Protein AF-A0A655ZHB3-F1 (afdb_monomer)

Sequence (67 aa):
MPFSEDTPQRLIAAVLPNLLVKGGDYKPEDIAGGKEVIAAGGEVKVLNFEEGCSTTEIIEAIKGGRG

Radius of gyration: 16.6 Å; Cα contacts (8 Å, |Δi|>4): 75; chains: 1; bounding box: 46×16×37 Å

Structure (mmCIF, N/CA/C/O backbone):
data_AF-A0A655ZHB3-F1
#
_entry.id   AF-A0A655ZHB3-F1
#
loop_
_atom_site.group_PDB
_atom_site.id
_atom_site.type_symbol
_atom_site.label_atom_id
_atom_site.label_alt_id
_atom_site.label_comp_id
_atom_site.label_asym_id
_atom_site.label_entity_id
_atom_site.label_seq_id
_atom_site.pdbx_PDB_ins_code
_atom_site.Cartn_x
_atom_site.Cartn_y
_atom_s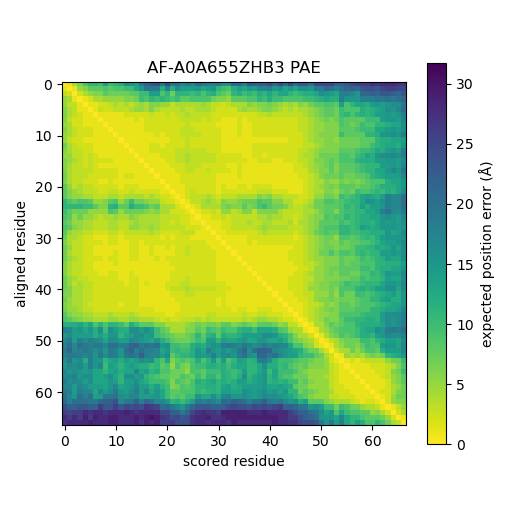ite.Cartn_z
_atom_site.occupancy
_atom_site.B_iso_or_equiv
_atom_site.auth_seq_id
_atom_site.auth_comp_id
_atom_site.auth_asym_id
_atom_site.auth_atom_id
_atom_site.pdbx_PDB_model_num
ATOM 1 N N . MET A 1 1 ? -15.195 -10.319 -12.477 1.00 63.81 1 MET A N 1
ATOM 2 C CA . MET A 1 1 ? -15.457 -8.952 -11.982 1.00 63.81 1 MET A CA 1
ATOM 3 C C . MET A 1 1 ? -14.530 -8.009 -12.728 1.00 63.81 1 MET A C 1
ATOM 5 O O . MET A 1 1 ? -13.326 -8.192 -12.602 1.00 63.81 1 MET A O 1
ATOM 9 N N . PRO A 1 2 ? -15.040 -7.091 -13.557 1.00 70.62 2 PRO A N 1
ATOM 10 C CA . PRO A 1 2 ? -14.202 -6.059 -14.158 1.00 70.62 2 PRO A CA 1
ATOM 11 C C . PRO A 1 2 ? -13.728 -5.058 -13.088 1.00 70.62 2 PRO A C 1
ATOM 13 O O . PRO A 1 2 ? -14.483 -4.720 -12.179 1.00 70.62 2 PRO A O 1
ATOM 16 N N . PHE A 1 3 ? -12.480 -4.596 -13.200 1.00 78.38 3 PHE A N 1
ATOM 17 C CA . PHE A 1 3 ? -11.902 -3.522 -12.381 1.00 78.38 3 PHE A CA 1
ATOM 18 C C . PHE A 1 3 ? -12.230 -2.168 -13.022 1.00 78.38 3 PHE A C 1
ATOM 20 O O . PHE A 1 3 ? -11.360 -1.498 -13.562 1.00 78.38 3 PHE A O 1
ATOM 27 N N . SER A 1 4 ? -13.516 -1.821 -13.068 1.00 86.31 4 SER A N 1
ATOM 28 C CA . SER A 1 4 ? -14.010 -0.607 -13.736 1.00 86.31 4 SER A CA 1
ATOM 29 C C . SER A 1 4 ? -13.869 0.669 -12.900 1.00 86.31 4 SER A C 1
ATOM 31 O O . SER A 1 4 ? -14.245 1.740 -13.358 1.00 86.31 4 SER A O 1
ATOM 33 N N . GLU A 1 5 ? -13.407 0.540 -11.660 1.00 90.88 5 GLU A N 1
ATOM 34 C CA . GLU A 1 5 ? -13.225 1.637 -10.711 1.00 90.88 5 GLU A CA 1
ATOM 35 C C . GLU A 1 5 ? -11.781 2.142 -10.769 1.00 90.88 5 GLU A C 1
ATOM 37 O O . GLU A 1 5 ? -10.865 1.363 -11.034 1.00 90.88 5 GLU A O 1
ATOM 42 N N . ASP A 1 6 ? -11.569 3.420 -10.449 1.00 91.62 6 ASP A N 1
ATOM 43 C CA . ASP A 1 6 ? -10.238 4.047 -10.481 1.00 91.62 6 ASP A CA 1
ATOM 44 C C . ASP A 1 6 ? -9.258 3.423 -9.478 1.00 91.62 6 ASP A C 1
ATOM 46 O O . ASP A 1 6 ? -8.040 3.487 -9.651 1.00 91.62 6 ASP A O 1
ATOM 50 N N . THR A 1 7 ? -9.780 2.813 -8.408 1.00 92.81 7 THR A N 1
ATOM 51 C CA . THR A 1 7 ? -8.974 2.169 -7.372 1.00 92.81 7 THR A CA 1
ATOM 52 C C . THR A 1 7 ? -9.564 0.818 -6.963 1.00 92.81 7 THR A C 1
ATOM 54 O O . THR A 1 7 ? -10.777 0.608 -7.032 1.00 92.81 7 THR A O 1
ATOM 57 N N . PRO A 1 8 ? -8.734 -0.112 -6.456 1.00 94.12 8 PRO A N 1
ATOM 58 C CA . PRO A 1 8 ? -9.212 -1.392 -5.938 1.00 94.12 8 PRO A CA 1
ATOM 59 C C . PRO A 1 8 ? -9.863 -1.282 -4.547 1.00 94.12 8 PRO A C 1
ATOM 61 O O . PRO A 1 8 ? -10.182 -2.314 -3.956 1.00 94.12 8 PRO A O 1
ATOM 64 N N . GLN A 1 9 ? -10.055 -0.072 -4.005 1.00 95.31 9 GLN A N 1
ATOM 65 C CA . GLN A 1 9 ? -10.484 0.157 -2.622 1.00 95.31 9 GLN A CA 1
ATOM 66 C C . GLN A 1 9 ? -11.747 -0.624 -2.257 1.00 95.31 9 GLN A C 1
ATOM 68 O O . GLN A 1 9 ? -11.765 -1.279 -1.220 1.00 95.31 9 GLN A O 1
ATOM 73 N N . ARG A 1 10 ? -12.772 -0.633 -3.122 1.00 95.19 10 ARG A N 1
ATOM 74 C CA . ARG A 1 10 ? -14.016 -1.375 -2.861 1.00 95.19 10 ARG A CA 1
ATOM 75 C C . ARG A 1 10 ? -13.768 -2.873 -2.693 1.00 95.19 10 ARG A C 1
ATOM 77 O O . ARG A 1 10 ? -14.347 -3.496 -1.809 1.00 95.19 10 ARG A O 1
ATOM 84 N N . LEU A 1 11 ? -12.919 -3.460 -3.536 1.00 94.88 11 LEU A N 1
ATOM 85 C CA . LEU A 1 11 ? -12.588 -4.883 -3.453 1.00 94.88 11 LEU A CA 1
ATOM 86 C C . LEU A 1 11 ? -11.764 -5.186 -2.201 1.00 94.88 11 LEU A C 1
ATOM 88 O O . LEU A 1 11 ? -12.043 -6.165 -1.517 1.00 94.88 11 LEU A O 1
ATOM 92 N N . ILE A 1 12 ? -10.795 -4.332 -1.869 1.00 96.25 12 ILE A N 1
ATOM 93 C CA . ILE A 1 12 ? -9.979 -4.482 -0.658 1.00 96.25 12 ILE A CA 1
ATOM 94 C C . ILE A 1 12 ? -10.852 -4.369 0.597 1.00 96.25 12 ILE A C 1
ATOM 96 O O . ILE A 1 12 ? -10.733 -5.205 1.485 1.00 96.25 12 ILE A O 1
ATOM 100 N N . ALA A 1 13 ? -11.780 -3.413 0.641 1.00 95.69 13 ALA A N 1
ATOM 101 C CA . ALA A 1 13 ? -12.726 -3.238 1.742 1.00 95.69 13 ALA A CA 1
ATOM 102 C C . ALA A 1 13 ? -13.752 -4.380 1.853 1.00 95.69 13 ALA A C 1
ATOM 104 O O . ALA A 1 13 ? -14.282 -4.621 2.932 1.00 95.69 13 ALA A O 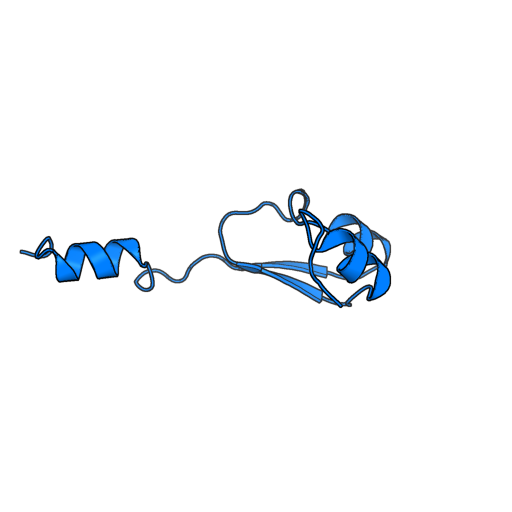1
ATOM 105 N N . ALA A 1 14 ? -14.041 -5.088 0.757 1.00 95.75 14 ALA A N 1
ATOM 106 C CA . ALA A 1 14 ? -14.904 -6.269 0.776 1.00 95.75 14 ALA A CA 1
ATOM 107 C C . ALA A 1 14 ? -14.165 -7.532 1.246 1.00 95.75 14 ALA A C 1
ATOM 109 O O . ALA A 1 14 ? -14.765 -8.389 1.889 1.00 95.75 14 ALA A O 1
ATOM 110 N N . VAL A 1 15 ? -12.878 -7.661 0.908 1.00 96.50 15 VAL A N 1
ATOM 111 C CA . VAL A 1 15 ? -12.050 -8.820 1.279 1.00 96.50 15 VAL A CA 1
ATOM 112 C C . VAL A 1 15 ? -11.454 -8.676 2.682 1.00 96.50 15 VAL A C 1
ATOM 114 O O . VAL A 1 15 ? -11.302 -9.683 3.363 1.00 96.50 15 VAL A O 1
ATOM 117 N N . LEU A 1 16 ? -11.123 -7.450 3.104 1.00 97.44 16 LEU A N 1
ATOM 118 C CA . LEU A 1 16 ? -10.447 -7.118 4.367 1.00 97.44 16 LEU A CA 1
ATOM 119 C C . LEU A 1 16 ? -9.246 -8.035 4.654 1.00 97.44 16 LEU A C 1
ATOM 121 O O . LEU A 1 16 ? -9.262 -8.807 5.615 1.00 97.44 16 LEU A O 1
ATOM 125 N N . PRO A 1 17 ? -8.195 -7.992 3.815 1.00 97.62 17 PRO A N 1
ATOM 126 C CA . PRO A 1 17 ? -7.027 -8.838 4.018 1.00 97.62 17 PRO A CA 1
ATOM 127 C C . PRO A 1 17 ? -6.319 -8.509 5.339 1.00 97.62 17 PRO A C 1
ATOM 129 O O . PRO A 1 17 ? -6.265 -7.356 5.756 1.00 97.62 17 PRO A O 1
ATOM 132 N N . ASN A 1 18 ? -5.686 -9.511 5.957 1.00 98.25 18 ASN A N 1
ATOM 133 C CA . ASN A 1 18 ? -4.867 -9.293 7.155 1.00 98.25 18 ASN A CA 1
ATOM 134 C C . ASN A 1 18 ? -3.569 -8.520 6.865 1.00 98.25 18 ASN A C 1
ATOM 136 O O . ASN A 1 18 ? -3.012 -7.905 7.769 1.00 98.25 18 ASN A O 1
ATOM 140 N N . LEU A 1 19 ? -3.081 -8.559 5.622 1.00 97.12 19 LEU A N 1
ATOM 141 C CA . LEU A 1 19 ? -1.893 -7.836 5.178 1.00 97.12 19 LEU A CA 1
ATOM 142 C C . LEU A 1 19 ? -2.112 -7.290 3.763 1.00 97.12 19 LEU A C 1
ATOM 144 O O . LEU A 1 19 ? -2.387 -8.051 2.835 1.00 97.12 19 LEU A O 1
ATOM 148 N N . LEU A 1 20 ? -1.934 -5.981 3.596 1.00 97.19 20 LEU A N 1
ATOM 149 C CA . LEU A 1 20 ? -1.936 -5.287 2.311 1.00 97.19 20 LEU A CA 1
ATOM 150 C C . LEU A 1 20 ? -0.533 -4.749 2.019 1.00 97.19 20 LEU A C 1
ATOM 152 O O . LEU A 1 20 ? 0.034 -4.013 2.822 1.00 97.19 20 LEU A O 1
ATOM 156 N N . VAL A 1 21 ? 0.030 -5.102 0.863 1.00 95.31 21 VAL A N 1
ATOM 157 C CA . VAL A 1 21 ? 1.393 -4.705 0.483 1.00 95.31 21 VAL A CA 1
ATOM 158 C C . VAL A 1 21 ? 1.374 -3.901 -0.809 1.00 95.31 21 VAL A C 1
ATOM 160 O O . VAL A 1 21 ? 0.739 -4.304 -1.785 1.00 95.31 21 VAL A O 1
ATOM 163 N N . LYS A 1 22 ? 2.110 -2.788 -0.838 1.00 92.56 22 LYS A N 1
ATOM 164 C CA . LYS A 1 22 ? 2.369 -2.017 -2.056 1.00 92.56 22 LYS A CA 1
ATOM 165 C C . LYS A 1 22 ? 3.867 -1.775 -2.216 1.00 92.56 22 LYS A C 1
ATOM 167 O O . LYS A 1 22 ? 4.544 -1.437 -1.256 1.00 92.56 22 LYS A O 1
ATOM 172 N N . GLY A 1 23 ? 4.381 -1.963 -3.427 1.00 88.62 23 GLY A N 1
ATOM 173 C CA . GLY A 1 23 ? 5.751 -1.582 -3.768 1.00 88.62 23 GLY A CA 1
ATOM 174 C C . GLY A 1 23 ? 5.854 -0.108 -4.163 1.00 88.62 23 GLY A C 1
ATOM 175 O O . GLY A 1 23 ? 4.931 0.428 -4.788 1.00 88.62 23 GLY A O 1
ATOM 176 N N . GLY A 1 24 ? 6.988 0.503 -3.837 1.00 83.56 24 GLY A N 1
ATOM 177 C CA . GLY A 1 24 ? 7.380 1.859 -4.211 1.00 83.56 24 GLY A CA 1
ATOM 178 C C . GLY A 1 24 ? 7.296 2.866 -3.075 1.00 83.56 24 GLY A C 1
ATOM 179 O O . GLY A 1 24 ? 7.236 2.486 -1.916 1.00 83.56 24 GLY A O 1
ATOM 180 N N . ASP A 1 25 ? 7.275 4.154 -3.403 1.00 81.12 25 ASP A N 1
ATOM 181 C CA . ASP A 1 25 ? 7.546 5.223 -2.426 1.00 81.12 25 ASP A CA 1
ATOM 182 C C . ASP A 1 25 ? 6.265 5.812 -1.803 1.00 81.12 25 ASP A C 1
ATOM 184 O O . ASP A 1 25 ? 6.187 6.994 -1.465 1.00 81.12 25 ASP A O 1
ATOM 188 N N . TYR A 1 26 ? 5.217 4.992 -1.694 1.00 84.06 26 TYR A N 1
ATOM 189 C CA . TYR A 1 26 ? 3.921 5.407 -1.157 1.00 84.06 26 TYR A CA 1
ATOM 190 C C . TYR A 1 26 ? 3.985 5.563 0.360 1.00 84.06 26 TYR A C 1
ATOM 192 O O . TYR A 1 26 ? 4.642 4.783 1.049 1.00 84.06 26 TYR A O 1
ATOM 200 N N . LYS A 1 27 ? 3.211 6.494 0.921 1.00 86.12 27 LYS A N 1
ATOM 201 C CA . LYS A 1 27 ? 2.892 6.417 2.348 1.00 86.12 27 LYS A CA 1
ATOM 202 C C . LYS A 1 27 ? 1.775 5.389 2.556 1.00 86.12 27 LYS A C 1
ATOM 204 O O . LYS A 1 27 ? 0.861 5.328 1.732 1.00 86.12 27 LYS A O 1
ATOM 209 N N . PRO A 1 28 ? 1.778 4.615 3.658 1.00 83.75 28 PRO A N 1
ATOM 210 C CA . PRO A 1 28 ? 0.710 3.652 3.946 1.00 83.75 28 PRO A CA 1
ATOM 211 C C . PRO A 1 28 ? -0.706 4.256 3.905 1.00 83.75 28 PRO A C 1
ATOM 213 O O . PRO A 1 28 ? -1.656 3.591 3.502 1.00 83.75 28 PRO A O 1
ATOM 216 N N . GLU A 1 29 ? -0.836 5.530 4.282 1.00 86.06 29 GLU A N 1
ATOM 217 C CA . GLU A 1 29 ? -2.081 6.311 4.285 1.00 86.06 29 GLU A CA 1
ATOM 218 C C . GLU A 1 29 ? -2.625 6.676 2.893 1.00 86.06 29 GLU A C 1
ATOM 220 O O . GLU A 1 29 ? -3.826 6.927 2.767 1.00 86.06 29 GLU A O 1
ATOM 225 N N . ASP A 1 30 ? -1.778 6.639 1.861 1.00 91.56 30 ASP A N 1
ATOM 226 C CA . ASP A 1 30 ? -2.137 6.926 0.467 1.00 91.56 30 ASP A CA 1
ATOM 227 C C . ASP A 1 30 ? -2.552 5.657 -0.305 1.00 91.56 30 ASP A C 1
ATOM 229 O O . ASP A 1 30 ? -2.957 5.719 -1.468 1.00 91.56 30 ASP A O 1
ATOM 233 N N . ILE A 1 31 ? -2.461 4.478 0.322 1.00 95.06 31 ILE A N 1
ATOM 234 C CA . ILE A 1 31 ? -2.826 3.206 -0.306 1.00 95.06 31 ILE A CA 1
ATOM 235 C C . ILE A 1 31 ? -4.347 3.039 -0.284 1.00 95.06 31 ILE A C 1
ATOM 237 O O . ILE A 1 31 ? -4.973 2.961 0.774 1.00 95.06 31 ILE A O 1
ATOM 241 N N . ALA A 1 32 ? -4.941 2.911 -1.471 1.00 96.06 32 ALA A N 1
ATOM 242 C CA . ALA A 1 32 ? -6.356 2.595 -1.641 1.00 96.06 32 ALA A CA 1
ATOM 243 C C . ALA A 1 32 ? -6.746 1.332 -0.846 1.00 96.06 32 ALA A C 1
ATOM 245 O O . ALA A 1 32 ? -6.177 0.262 -1.060 1.00 96.06 32 ALA A O 1
ATOM 246 N N . GLY A 1 33 ? -7.717 1.455 0.064 1.00 95.81 33 GLY A N 1
ATOM 247 C CA . GLY A 1 33 ? -8.151 0.362 0.945 1.00 95.81 33 GLY A CA 1
ATOM 248 C C . GLY A 1 33 ? -7.305 0.168 2.211 1.00 95.81 33 GLY A C 1
ATOM 249 O O . GLY A 1 33 ? -7.636 -0.677 3.041 1.00 95.81 33 GLY A O 1
ATOM 250 N N . GLY A 1 34 ? -6.212 0.921 2.385 1.00 96.69 34 GLY A N 1
ATOM 251 C CA . GLY A 1 34 ? -5.316 0.782 3.535 1.00 96.69 34 GLY A CA 1
ATOM 252 C C . GLY A 1 34 ? -5.969 1.180 4.859 1.00 96.69 34 GLY A C 1
ATOM 253 O O . GLY A 1 34 ? -5.758 0.518 5.874 1.00 96.69 34 GLY A O 1
ATOM 254 N N . LYS A 1 35 ? -6.819 2.214 4.853 1.00 96.56 35 LYS A N 1
A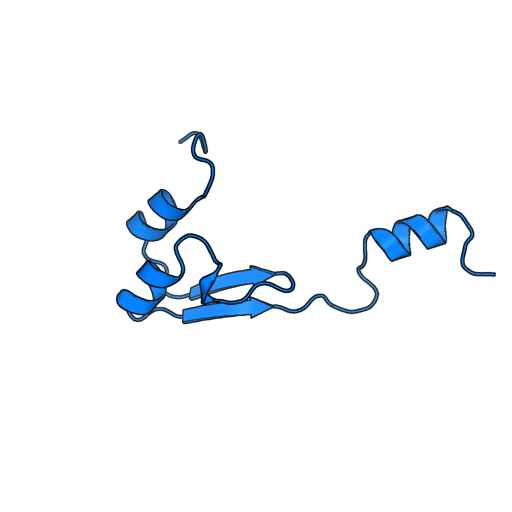TOM 255 C CA . LYS A 1 35 ? -7.543 2.661 6.055 1.00 96.56 35 LYS A CA 1
ATOM 256 C C . LYS A 1 35 ? -8.501 1.588 6.562 1.00 96.56 35 LYS A C 1
ATOM 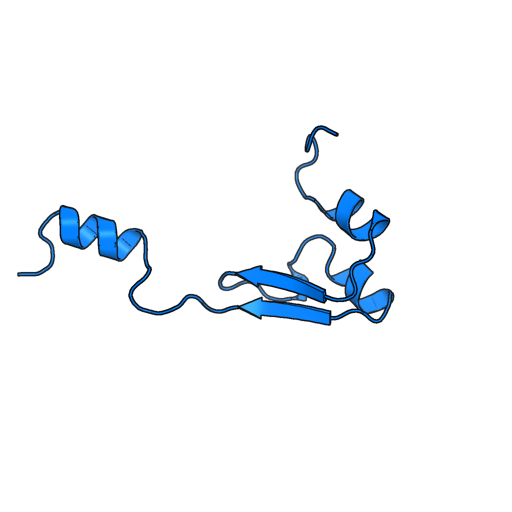258 O O . LYS A 1 35 ? -8.568 1.349 7.762 1.00 96.56 35 LYS A O 1
ATOM 263 N N . GLU A 1 36 ? -9.209 0.929 5.654 1.00 97.06 36 GLU A N 1
ATOM 264 C CA . GLU A 1 36 ? -10.148 -0.147 5.952 1.00 97.06 36 GLU A CA 1
ATOM 265 C C . GLU A 1 36 ? -9.430 -1.369 6.529 1.00 97.06 36 GLU A C 1
ATOM 267 O O . GLU A 1 36 ? -9.885 -1.925 7.526 1.00 97.06 36 GLU A O 1
ATOM 272 N N . VAL A 1 37 ? -8.275 -1.738 5.964 1.00 97.50 37 VAL A N 1
ATOM 273 C CA . VAL A 1 37 ? -7.440 -2.834 6.483 1.00 97.50 37 VAL A CA 1
ATOM 274 C C . VAL A 1 37 ? -6.948 -2.535 7.899 1.00 97.50 37 VAL A C 1
ATOM 276 O O . VAL A 1 37 ? -7.109 -3.372 8.784 1.00 97.50 37 VAL A O 1
ATOM 279 N N . ILE A 1 38 ? -6.409 -1.334 8.142 1.00 96.31 38 ILE A N 1
ATOM 280 C CA . ILE A 1 38 ? -5.925 -0.927 9.473 1.00 96.31 38 ILE A CA 1
ATOM 281 C C . ILE A 1 38 ? -7.076 -0.901 10.484 1.00 96.31 38 ILE A C 1
ATOM 283 O O . ILE A 1 38 ? -6.937 -1.408 11.596 1.00 96.31 38 ILE A O 1
ATOM 287 N N . ALA A 1 39 ? -8.234 -0.353 10.103 1.00 97.00 39 ALA A N 1
ATOM 288 C CA . ALA A 1 39 ? -9.414 -0.308 10.965 1.00 97.00 39 ALA A CA 1
ATOM 289 C C . ALA A 1 39 ? -9.951 -1.709 11.311 1.00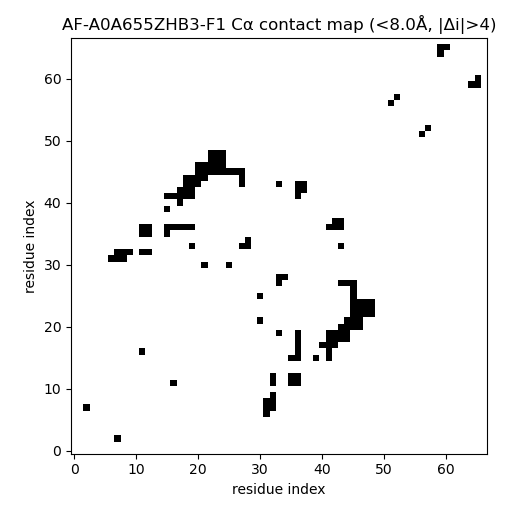 97.00 39 ALA A C 1
ATOM 291 O O . ALA A 1 39 ? -10.496 -1.903 12.396 1.00 97.00 39 ALA A O 1
ATOM 292 N N . ALA A 1 40 ? -9.765 -2.688 10.421 1.00 97.19 40 ALA A N 1
ATOM 293 C CA . ALA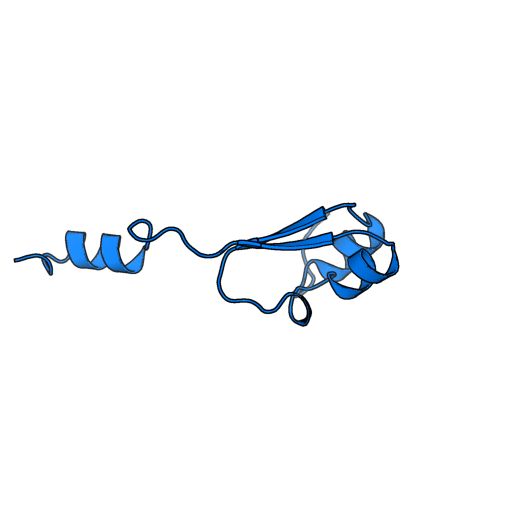 A 1 40 ? -10.097 -4.092 10.652 1.00 97.19 40 ALA A CA 1
ATOM 294 C C . ALA A 1 40 ? -9.012 -4.868 11.434 1.00 97.19 40 ALA A C 1
ATOM 296 O O . ALA A 1 40 ? -9.158 -6.072 11.646 1.00 97.19 40 ALA A O 1
ATOM 297 N N . GLY A 1 41 ? -7.935 -4.205 11.875 1.00 97.44 41 GLY A N 1
ATOM 298 C CA . GLY A 1 41 ? -6.833 -4.815 12.628 1.00 97.44 41 GLY A CA 1
ATOM 299 C C . GLY A 1 41 ? -5.774 -5.510 11.766 1.00 97.44 41 GLY A C 1
ATOM 300 O O . GLY A 1 41 ? -4.963 -6.264 12.298 1.00 97.44 41 GLY A O 1
ATOM 301 N N . GLY A 1 42 ? -5.787 -5.290 10.449 1.00 96.94 42 GLY A N 1
ATOM 302 C CA . GLY A 1 42 ? -4.748 -5.749 9.532 1.00 96.94 42 GLY A CA 1
ATOM 303 C C . GLY A 1 42 ? -3.567 -4.781 9.425 1.00 96.94 42 GLY A C 1
ATOM 304 O O . GLY A 1 42 ? -3.571 -3.675 9.964 1.00 96.94 42 GLY A O 1
ATOM 305 N N . GLU A 1 43 ? -2.546 -5.197 8.682 1.00 97.25 43 GLU A N 1
ATOM 306 C CA . GLU A 1 43 ? -1.322 -4.428 8.456 1.00 97.25 43 GLU A CA 1
ATOM 307 C C . GLU A 1 43 ? -1.238 -3.897 7.021 1.00 97.25 43 GLU A C 1
ATOM 309 O O . GLU A 1 43 ? -1.633 -4.563 6.062 1.00 97.25 43 GLU A O 1
ATOM 314 N N . VAL A 1 44 ? -0.641 -2.715 6.860 1.00 96.25 44 VAL A N 1
ATOM 315 C CA . VAL A 1 44 ? -0.291 -2.148 5.553 1.00 96.25 44 VAL A CA 1
ATOM 316 C C . VAL A 1 44 ? 1.223 -1.975 5.490 1.00 96.25 44 VAL A C 1
ATOM 318 O O . VAL A 1 44 ? 1.803 -1.309 6.347 1.00 96.25 44 VAL A O 1
ATOM 321 N N . LYS A 1 45 ? 1.872 -2.572 4.485 1.00 94.06 45 LYS A N 1
ATOM 322 C CA . LYS A 1 45 ? 3.325 -2.487 4.284 1.00 94.06 45 LYS A CA 1
ATOM 323 C C . LYS A 1 45 ? 3.666 -1.886 2.935 1.00 94.06 45 LYS A C 1
ATOM 325 O O . LYS A 1 45 ? 3.101 -2.254 1.906 1.00 94.06 45 LYS A O 1
ATOM 330 N N . VAL A 1 46 ? 4.643 -0.992 2.961 1.00 92.56 46 VAL A N 1
ATOM 331 C CA . VAL A 1 46 ? 5.251 -0.427 1.765 1.00 92.56 46 VAL A CA 1
ATOM 332 C C . VAL A 1 46 ? 6.625 -1.058 1.617 1.00 92.56 46 VAL A C 1
ATOM 334 O O . VAL A 1 46 ? 7.426 -1.014 2.550 1.00 92.56 46 VAL A O 1
ATOM 337 N N . LEU A 1 47 ? 6.866 -1.707 0.482 1.00 89.00 47 LEU A N 1
ATOM 338 C CA . LEU A 1 47 ? 8.175 -2.260 0.157 1.00 89.00 47 LEU A CA 1
ATOM 339 C C . LEU A 1 47 ? 8.919 -1.267 -0.726 1.00 89.00 47 LEU A C 1
ATOM 341 O O . LEU A 1 47 ? 8.420 -0.894 -1.790 1.00 89.00 47 LEU A O 1
ATOM 345 N N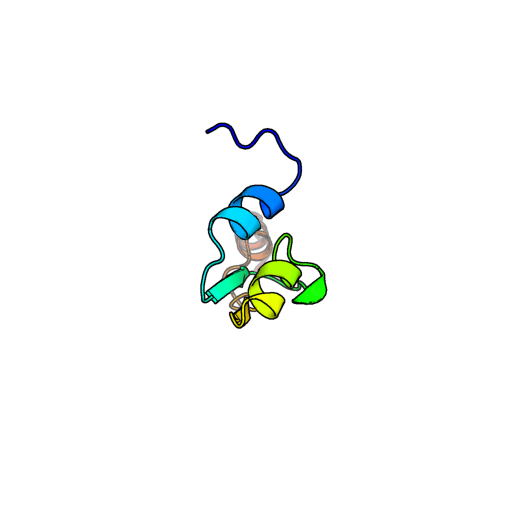 . ASN A 1 48 ? 10.112 -0.875 -0.288 1.00 79.25 48 ASN A N 1
ATOM 346 C CA . ASN A 1 48 ? 11.008 -0.048 -1.087 1.00 79.25 48 ASN A CA 1
ATOM 347 C C . ASN A 1 48 ? 11.450 -0.817 -2.340 1.00 79.25 48 ASN A C 1
ATOM 349 O O . ASN A 1 48 ? 11.485 -2.050 -2.346 1.00 79.25 48 ASN A O 1
ATOM 353 N N . PHE A 1 49 ? 11.794 -0.087 -3.398 1.00 70.56 49 PHE A N 1
ATOM 354 C CA . PHE A 1 49 ? 12.413 -0.695 -4.570 1.00 70.56 49 PHE A CA 1
ATOM 355 C C . PHE A 1 49 ? 13.799 -1.254 -4.217 1.00 70.56 49 PHE A C 1
ATOM 357 O O . PHE A 1 49 ? 14.575 -0.610 -3.515 1.00 70.56 49 PHE A O 1
ATOM 364 N N . GLU A 1 50 ? 14.107 -2.445 -4.726 1.00 67.81 50 GLU A N 1
ATOM 365 C CA . GLU A 1 50 ? 15.465 -2.994 -4.724 1.00 67.81 50 GLU A CA 1
ATOM 366 C C . GLU A 1 50 ? 16.328 -2.199 -5.718 1.00 67.81 50 GLU A C 1
ATOM 368 O O . GLU A 1 50 ? 15.965 -2.053 -6.894 1.00 67.81 50 GLU A O 1
ATOM 373 N N . GLU A 1 51 ? 17.466 -1.678 -5.251 1.00 63.16 51 GLU A N 1
ATOM 374 C CA . GLU A 1 51 ? 18.443 -0.993 -6.102 1.00 63.16 51 GLU A CA 1
ATOM 375 C C . GLU A 1 51 ? 18.958 -1.948 -7.198 1.00 63.16 51 GLU A C 1
ATOM 377 O O . GLU A 1 51 ? 19.242 -3.119 -6.945 1.00 63.16 51 GLU A O 1
ATOM 382 N N . GLY A 1 52 ? 19.057 -1.468 -8.443 1.00 61.84 52 GLY A N 1
ATOM 383 C CA . GLY A 1 52 ? 19.512 -2.265 -9.591 1.00 61.84 52 GLY A CA 1
ATOM 384 C C . GLY A 1 52 ? 18.413 -2.995 -10.378 1.00 61.84 52 GLY A C 1
ATOM 385 O O . GLY A 1 52 ? 18.703 -3.561 -11.432 1.00 61.84 52 GLY A O 1
ATOM 386 N N . CYS A 1 53 ? 17.151 -2.953 -9.930 1.00 65.94 53 CYS A N 1
ATOM 387 C CA . CYS A 1 53 ? 15.981 -3.442 -10.681 1.00 65.94 53 CYS A CA 1
ATOM 388 C C . CYS A 1 53 ? 15.127 -2.299 -11.257 1.00 65.94 53 CYS A C 1
ATOM 390 O O . CYS A 1 53 ? 13.913 -2.434 -11.427 1.00 65.94 53 CYS A O 1
ATOM 392 N N . SER A 1 54 ? 15.735 -1.147 -11.547 1.00 70.44 54 SER A N 1
ATOM 393 C CA . SER A 1 54 ? 15.018 -0.020 -12.136 1.00 70.44 54 SER A CA 1
ATOM 394 C C . SER A 1 54 ? 14.859 -0.208 -13.643 1.00 70.44 54 SER A C 1
ATOM 396 O O . SER A 1 54 ? 15.841 -0.300 -14.380 1.00 70.44 54 SER A O 1
ATOM 398 N N . THR A 1 55 ? 13.618 -0.188 -14.137 1.00 74.31 55 THR A N 1
ATOM 399 C CA . THR A 1 55 ? 13.337 -0.150 -15.582 1.00 74.31 55 THR A CA 1
ATOM 400 C C . THR A 1 55 ? 14.053 1.024 -16.254 1.00 74.31 55 THR A C 1
ATOM 402 O O . THR A 1 55 ? 14.495 0.897 -17.392 1.00 74.31 55 THR A O 1
ATOM 405 N N . THR A 1 56 ? 14.226 2.145 -15.546 1.00 79.31 56 THR A N 1
ATOM 406 C CA . THR A 1 56 ? 14.995 3.296 -16.032 1.00 79.31 56 THR A CA 1
ATOM 407 C C . THR A 1 56 ? 16.462 2.932 -16.236 1.00 79.31 56 THR A C 1
ATOM 409 O O . THR A 1 56 ? 16.981 3.155 -17.324 1.00 79.31 56 THR A O 1
ATOM 412 N N . GLU A 1 57 ? 17.109 2.300 -15.252 1.00 76.44 57 GLU A N 1
ATOM 413 C CA . GLU A 1 57 ? 18.506 1.854 -15.379 1.00 76.44 57 GLU A CA 1
ATOM 414 C C . GLU A 1 57 ? 18.676 0.797 -16.475 1.00 76.44 57 GLU A C 1
ATOM 416 O O . GLU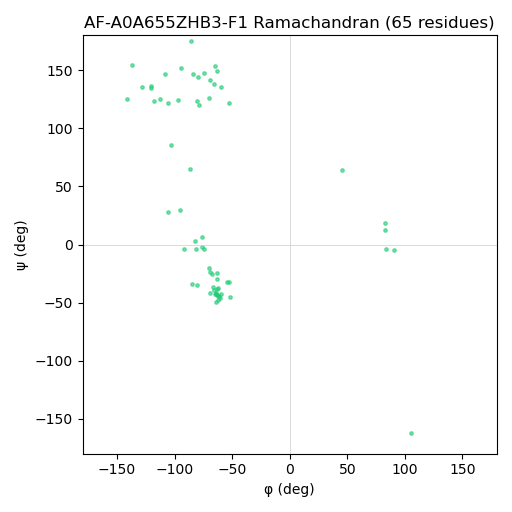 A 1 57 ? 19.651 0.831 -17.225 1.00 76.44 57 GLU A O 1
ATOM 421 N N . ILE A 1 58 ? 17.714 -0.122 -16.610 1.00 81.12 58 ILE A N 1
ATOM 422 C CA . ILE A 1 58 ? 17.692 -1.108 -17.697 1.00 81.12 58 ILE A CA 1
ATOM 423 C C . ILE A 1 58 ? 17.618 -0.389 -19.053 1.00 81.12 58 ILE A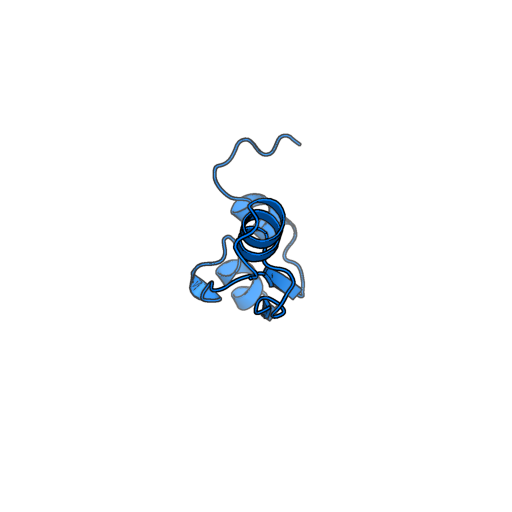 C 1
ATOM 425 O O . ILE A 1 58 ? 18.382 -0.707 -19.963 1.00 81.12 58 ILE A O 1
ATOM 429 N N . ILE A 1 59 ? 16.739 0.608 -19.195 1.00 84.19 59 ILE A N 1
ATOM 430 C CA . ILE A 1 59 ? 16.606 1.401 -20.425 1.00 84.19 59 ILE A CA 1
ATOM 431 C C . ILE A 1 59 ? 17.884 2.200 -20.715 1.00 84.19 59 ILE A C 1
ATOM 433 O O . ILE A 1 59 ? 18.307 2.257 -21.869 1.00 84.19 59 ILE A O 1
ATOM 437 N N . GLU A 1 60 ? 18.510 2.815 -19.714 1.00 84.56 60 GLU A N 1
ATOM 438 C CA . GLU A 1 60 ? 19.760 3.566 -19.889 1.00 84.56 60 GLU A CA 1
ATOM 439 C C . GLU A 1 60 ? 20.934 2.664 -20.279 1.00 84.56 60 GLU A C 1
ATOM 441 O O . GLU A 1 60 ? 21.707 3.017 -21.172 1.00 84.56 60 GLU A O 1
ATOM 446 N N . ALA A 1 61 ? 21.025 1.468 -19.691 1.00 81.94 61 ALA A N 1
ATOM 447 C CA . ALA A 1 61 ? 22.000 0.458 -20.087 1.00 81.94 61 ALA A CA 1
ATOM 448 C C . ALA A 1 61 ? 21.796 0.024 -21.549 1.00 81.94 61 ALA A C 1
ATOM 450 O O . ALA A 1 61 ? 22.760 -0.026 -22.311 1.00 81.94 61 ALA A O 1
ATOM 451 N N . ILE A 1 62 ? 20.547 -0.208 -21.974 1.00 85.44 62 ILE A N 1
ATOM 452 C CA . ILE A 1 62 ? 20.210 -0.524 -23.375 1.00 85.44 62 ILE A CA 1
ATOM 453 C C . ILE A 1 62 ? 20.583 0.632 -24.316 1.00 85.44 62 ILE A C 1
ATOM 455 O O . ILE A 1 62 ? 21.050 0.395 -25.428 1.00 85.44 62 ILE A O 1
ATOM 459 N N . LYS A 1 63 ? 20.406 1.885 -23.882 1.00 86.00 63 LYS A N 1
ATOM 460 C CA . LYS A 1 63 ? 20.761 3.086 -24.657 1.00 86.00 63 LYS A CA 1
ATOM 461 C C . LYS A 1 63 ? 22.268 3.386 -24.689 1.00 86.00 63 LYS A C 1
ATOM 463 O O . LYS A 1 63 ? 22.661 4.336 -25.359 1.00 86.00 63 LYS A O 1
ATOM 468 N N . GLY A 1 64 ? 23.104 2.596 -24.008 1.00 74.31 64 GLY A N 1
ATOM 469 C CA . GLY A 1 64 ? 24.562 2.760 -23.998 1.00 74.31 64 GLY A CA 1
ATOM 470 C C . GLY A 1 64 ? 25.084 3.802 -23.004 1.00 74.31 64 GLY A C 1
ATOM 471 O O . GLY A 1 64 ? 26.215 4.252 -23.143 1.00 74.31 64 GLY A O 1
ATOM 472 N N . GLY A 1 65 ? 24.287 4.190 -22.001 1.00 62.75 65 GLY A N 1
ATOM 473 C CA . GLY A 1 65 ? 24.652 5.207 -21.003 1.00 62.75 65 GLY A CA 1
ATOM 474 C C . GLY A 1 65 ? 25.666 4.763 -19.938 1.00 62.75 65 GLY A C 1
ATOM 475 O O . GLY A 1 65 ? 26.072 5.578 -19.118 1.00 62.75 65 GLY A O 1
ATOM 476 N N . ARG A 1 66 ? 26.092 3.492 -19.936 1.00 58.47 66 ARG A N 1
ATOM 477 C CA . ARG A 1 66 ? 27.203 2.999 -19.105 1.00 58.47 66 ARG A CA 1
ATOM 478 C C . ARG A 1 66 ? 28.450 2.839 -19.979 1.00 58.47 66 ARG A C 1
ATOM 480 O O . ARG A 1 66 ? 28.689 1.760 -20.517 1.00 58.47 66 ARG A O 1
ATOM 487 N N . GLY A 1 67 ? 29.189 3.936 -20.134 1.00 52.75 67 GLY A N 1
ATOM 488 C CA . GLY A 1 67 ? 30.560 3.989 -20.647 1.00 52.75 67 GLY A CA 1
ATOM 489 C C . GLY A 1 67 ? 31.496 4.506 -19.569 1.00 52.75 67 GLY A C 1
ATOM 490 O O . GLY A 1 67 ? 31.067 5.429 -18.842 1.00 52.75 67 GLY A O 1
#

Nearest PDB structures (foldseek):
  5x9q-assembly1_B  TM=7.026E-01  e=6.194E-04  Burkholderia pseudomallei K96243
  5xf2-assembly1_A  TM=8.984E-01  e=8.632E-03  Burkholderia pseudomallei K96243
  5c4r-assembly1_A  TM=3.731E-01  e=3.594E+00  Rhodobacter capsulatus SB 1003
  5c4n-assembly1_D  TM=4.292E-01  e=7.190E+00  Rhodobacter capsulatus SB 1003
  6jde-assembly2_A  TM=2.850E-01  e=6.708E+00  Escherichia coli K-12

Solvent-accessible surface area (backbone atoms only — not comparable to full-atom values): 4235 Å² total; per-residue (Å²): 133,84,83,84,55,99,58,64,25,70,59,40,56,71,66,52,50,64,66,47,77,46,80,39,95,64,56,61,89,74,40,72,33,33,66,52,20,45,75,71,74,21,47,66,44,62,39,72,75,65,88,91,73,44,68,64,58,54,51,38,52,73,72,57,71,77,123

Secondary structure (DSSP, 8-state):
----SSSTHHHHHHH--SEEEEESS--GGGSTTHHHHHHTT-EEEEEPPPTT--HHHHHHHHTT---

Organism: Vibrio cholerae (NCBI:txid666)

InterPro domains:
  IPR014729 Rossmann-like alpha/beta/alpha sandwich fold [G3DSA:3.40.50.620] (1-65)

Foldseek 3Di:
DDPPDPACQVVCLVVLDLEAEDEDDDDCVPHRVSVSNVVVVHYYYYHYDDPPPDPVVVVCVVVVVPD

Mean predicted aligned error: 7.64 Å

pLDDT: mean 86.38, std 11.85, range [52.75, 98.25]